Protein AF-A0A0Q5L3S0-F1 (afdb_monomer)

Solvent-accessible surface area (backbone atoms only — not comparable to full-atom values): 7929 Å² total; per-residue (Å²): 132,83,78,78,78,70,74,82,77,76,46,70,64,58,49,39,30,74,75,70,65,52,49,33,70,64,57,78,40,55,62,77,55,35,57,53,50,52,56,48,34,48,53,60,25,64,68,57,76,98,61,56,71,67,28,30,53,23,38,26,47,32,53,51,43,53,53,35,44,54,40,41,52,53,51,28,54,49,27,54,74,74,66,39,61,68,61,22,51,53,37,52,53,50,43,54,54,48,52,54,52,33,54,53,26,28,35,63,34,63,76,41,81,67,88,70,90,71,92,72,75,76,78,69,79,77,78,71,78,77,76,82,76,90,133

Sequence (135 aa):
MPDSENPEVMSTADHLEGSYGLTAEGLALDEAVFTRRVGLWERLAAQRTGVSAEQRTAHTEVLALRAWQAQLMLDADKFRAEGDITVEKDVMARVKQVEAWLKAAEAVAGLIPALTGQVSANPAPEFGTWGLADG

Secondary structure (DSSP, 8-state):
-----------HHHHHHHHH---TGGGT--HHHHHHHHHHHHHHHHT--S--HHHHHHHHHHHHHHHHHHHHHHHHHHHHHHT-HHHHHHHHHHHHHHHHHHHHHHHHTTSS-----------------------

pLDDT: mean 82.26, std 19.9, range [39.81, 96.88]

Structure (mmCIF, N/CA/C/O backbone):
data_AF-A0A0Q5L3S0-F1
#
_entry.id   AF-A0A0Q5L3S0-F1
#
loop_
_atom_site.group_PDB
_atom_site.id
_atom_site.type_symbol
_atom_site.label_atom_id
_atom_site.label_alt_id
_atom_site.label_comp_id
_atom_site.label_asym_id
_atom_site.label_entity_id
_atom_site.label_seq_id
_atom_site.pdbx_PDB_ins_code
_atom_site.Cartn_x
_atom_site.Cartn_y
_atom_site.Cartn_z
_atom_site.occupancy
_atom_site.B_iso_or_equiv
_atom_site.auth_seq_id
_atom_site.auth_comp_id
_atom_site.auth_asym_id
_atom_site.auth_atom_id
_atom_site.pdbx_PDB_model_num
ATOM 1 N N . MET A 1 1 ? -44.787 -2.295 5.025 1.00 43.28 1 MET A N 1
ATOM 2 C CA . MET A 1 1 ? -43.481 -2.440 5.693 1.00 43.28 1 MET A CA 1
ATOM 3 C C . MET A 1 1 ? -42.496 -1.698 4.814 1.00 43.28 1 MET A C 1
ATOM 5 O O . MET A 1 1 ? -42.465 -2.042 3.642 1.00 43.28 1 MET A O 1
ATOM 9 N N . PRO A 1 2 ? -41.823 -0.632 5.267 1.00 43.12 2 PRO A N 1
ATOM 10 C CA . PRO A 1 2 ? -40.719 -0.099 4.487 1.00 43.12 2 PRO 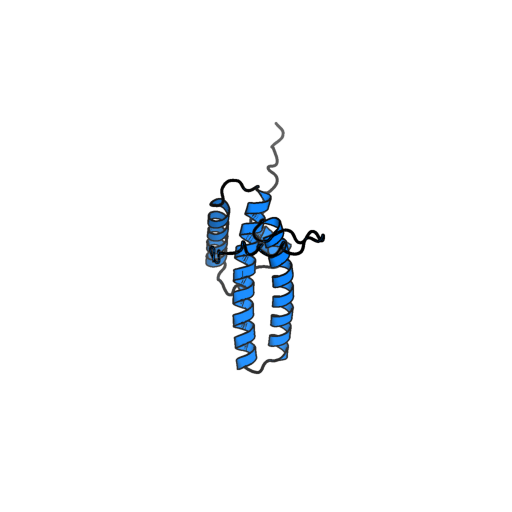A CA 1
ATOM 11 C C . PRO A 1 2 ? -39.570 -1.107 4.583 1.00 43.12 2 PRO A C 1
ATOM 13 O O . PRO A 1 2 ? -39.103 -1.408 5.684 1.00 43.12 2 PRO A O 1
ATOM 16 N N . ASP A 1 3 ? -39.198 -1.680 3.438 1.00 43.44 3 ASP A N 1
ATOM 17 C CA . ASP A 1 3 ? -37.915 -2.347 3.252 1.00 43.44 3 ASP A CA 1
ATOM 18 C C . ASP A 1 3 ? -36.839 -1.404 3.779 1.00 43.44 3 ASP A C 1
ATOM 20 O O . ASP A 1 3 ? -36.708 -0.263 3.337 1.00 43.44 3 ASP A O 1
ATOM 24 N N . SER A 1 4 ? -36.132 -1.850 4.812 1.00 46.84 4 SER A N 1
ATOM 25 C CA . SER A 1 4 ? -34.934 -1.164 5.261 1.00 46.84 4 SER A CA 1
ATOM 26 C C . SER A 1 4 ? -33.901 -1.384 4.165 1.00 46.84 4 SER A C 1
ATOM 28 O O . SER A 1 4 ? -33.272 -2.439 4.128 1.00 46.84 4 SER A O 1
ATOM 30 N N . GLU A 1 5 ? -33.794 -0.427 3.240 1.00 43.09 5 GLU A N 1
ATOM 31 C CA . GLU A 1 5 ? -32.631 -0.265 2.371 1.00 43.09 5 GLU A CA 1
ATOM 32 C C . GLU A 1 5 ? -31.407 -0.252 3.285 1.00 43.09 5 GLU A C 1
ATOM 34 O O . GLU A 1 5 ? -31.098 0.732 3.958 1.00 43.09 5 GLU A O 1
ATOM 39 N N . ASN A 1 6 ? -30.774 -1.415 3.400 1.00 46.81 6 ASN A N 1
ATOM 40 C CA . ASN A 1 6 ? -29.483 -1.552 4.031 1.00 46.81 6 ASN A CA 1
ATOM 41 C C . ASN A 1 6 ? -28.540 -0.721 3.151 1.00 46.81 6 ASN A C 1
ATOM 43 O O . ASN A 1 6 ? -28.420 -1.064 1.972 1.00 46.81 6 ASN A O 1
ATOM 47 N N . PRO A 1 7 ? -27.952 0.388 3.638 1.00 49.44 7 PRO A N 1
ATOM 48 C CA . PRO A 1 7 ? -27.048 1.177 2.814 1.00 49.44 7 PRO A CA 1
ATOM 49 C C . PRO A 1 7 ? -25.965 0.227 2.309 1.00 49.44 7 PRO A C 1
ATOM 51 O O . PRO A 1 7 ? -25.381 -0.492 3.122 1.00 49.44 7 PRO A O 1
ATOM 54 N N . GLU A 1 8 ? -25.772 0.153 0.988 1.00 56.12 8 GLU A N 1
ATOM 55 C CA . GLU A 1 8 ? -24.767 -0.717 0.376 1.00 56.12 8 GLU A CA 1
ATOM 56 C C . GLU A 1 8 ? -23.438 -0.490 1.097 1.00 56.12 8 GLU A C 1
ATOM 58 O O . GLU A 1 8 ? -22.830 0.580 1.019 1.00 56.12 8 GLU A O 1
ATOM 63 N N . VAL A 1 9 ? -23.032 -1.477 1.896 1.00 65.94 9 VAL A N 1
ATOM 64 C CA . VAL A 1 9 ? -21.775 -1.414 2.627 1.00 65.94 9 VAL A CA 1
ATOM 65 C C . VAL A 1 9 ? -20.695 -1.598 1.574 1.00 65.94 9 VAL A C 1
ATOM 67 O O . VAL A 1 9 ? -20.443 -2.721 1.142 1.00 65.94 9 VAL A O 1
ATOM 70 N N . MET A 1 10 ? -20.120 -0.482 1.122 1.00 79.44 10 MET A N 1
ATOM 71 C CA . MET A 1 10 ? -19.010 -0.463 0.173 1.00 79.44 10 MET A CA 1
ATOM 72 C C . MET A 1 10 ? -17.919 -1.422 0.657 1.00 79.44 10 MET A C 1
ATOM 74 O O . MET A 1 10 ? -17.515 -1.366 1.825 1.00 79.44 10 MET A O 1
ATOM 78 N N . SER A 1 11 ? -17.473 -2.333 -0.213 1.00 88.56 11 SER A N 1
ATOM 79 C CA . SER A 1 11 ? -16.450 -3.301 0.176 1.00 88.56 11 SER A CA 1
ATOM 80 C C . SER A 1 11 ? -15.111 -2.595 0.398 1.00 88.56 11 SER A C 1
ATOM 82 O O . SER A 1 11 ? -14.863 -1.510 -0.128 1.00 88.56 11 SER A O 1
ATOM 84 N N . THR A 1 12 ? -14.203 -3.197 1.170 1.00 90.38 12 THR A N 1
ATOM 85 C CA . THR A 1 12 ? -12.863 -2.618 1.346 1.00 90.38 12 THR A CA 1
ATOM 86 C C . THR A 1 12 ? -12.092 -2.547 0.028 1.00 90.38 12 THR A C 1
ATOM 88 O O . THR A 1 12 ? -11.312 -1.620 -0.155 1.00 90.38 12 THR A O 1
ATOM 91 N N . ALA A 1 13 ? -12.327 -3.471 -0.907 1.00 91.06 13 ALA A N 1
ATOM 92 C CA . ALA A 1 13 ? -11.741 -3.390 -2.241 1.00 91.06 13 ALA A CA 1
ATOM 93 C C . ALA A 1 13 ? -12.246 -2.147 -2.994 1.00 91.06 13 ALA A C 1
ATOM 95 O O . ALA A 1 13 ? -11.425 -1.353 -3.447 1.00 91.06 13 ALA A O 1
ATOM 96 N N . ASP A 1 14 ? -13.564 -1.920 -3.013 1.00 91.94 14 ASP A N 1
ATOM 97 C CA . ASP A 1 14 ? -14.168 -0.741 -3.654 1.00 91.94 14 ASP A CA 1
ATOM 98 C C . ASP A 1 14 ? -13.703 0.560 -2.989 1.00 91.94 14 ASP A C 1
ATOM 100 O O . ASP A 1 14 ? -13.462 1.563 -3.654 1.00 91.94 14 ASP A O 1
ATOM 104 N N . HIS A 1 15 ? -13.525 0.546 -1.664 1.00 92.19 15 HIS A N 1
ATOM 105 C CA . HIS A 1 15 ? -12.978 1.680 -0.923 1.00 92.19 15 HIS A CA 1
ATOM 106 C C . HIS A 1 15 ? -11.533 1.994 -1.325 1.00 92.19 15 HIS A C 1
ATOM 108 O O . HIS A 1 15 ? -11.184 3.158 -1.526 1.00 92.19 15 HIS A O 1
ATOM 114 N N . LEU A 1 16 ? -10.685 0.967 -1.440 1.00 93.31 16 LEU A N 1
ATOM 115 C CA . LEU A 1 16 ? -9.283 1.113 -1.837 1.00 93.31 16 LEU A CA 1
ATOM 116 C C . LEU A 1 16 ? -9.156 1.598 -3.287 1.00 93.31 16 LEU A C 1
ATOM 118 O O . LEU A 1 16 ? -8.320 2.460 -3.581 1.00 93.31 16 LEU A O 1
ATOM 122 N N . GLU A 1 17 ? -10.005 1.091 -4.176 1.00 94.00 17 GLU A N 1
ATOM 123 C CA . GLU A 1 17 ? -10.084 1.548 -5.558 1.00 94.00 17 GLU A CA 1
ATOM 124 C C . GLU A 1 17 ? -10.605 2.990 -5.634 1.00 94.00 17 GLU A C 1
ATOM 126 O O . GLU A 1 17 ? -9.955 3.850 -6.224 1.00 94.00 17 GLU A O 1
ATOM 131 N N . GLY A 1 18 ? -11.717 3.303 -4.969 1.00 91.88 18 GLY A N 1
ATOM 132 C CA . GLY A 1 18 ? -12.330 4.631 -4.997 1.00 91.88 18 GLY A CA 1
ATOM 133 C C . GLY A 1 18 ? -11.476 5.722 -4.345 1.00 91.88 18 GLY A C 1
ATOM 134 O O . GLY A 1 18 ? -11.457 6.857 -4.819 1.00 91.88 18 GLY A O 1
ATOM 135 N N . SER A 1 19 ? -10.738 5.390 -3.282 1.00 91.94 19 SER A N 1
ATOM 136 C CA . SER A 1 19 ? -9.933 6.364 -2.529 1.00 91.94 19 SER A CA 1
ATOM 137 C C . SER A 1 19 ? -8.537 6.571 -3.112 1.00 91.94 19 SER A C 1
ATOM 139 O O . SER A 1 19 ? -8.009 7.684 -3.067 1.00 91.94 19 SER A O 1
ATOM 141 N N . TYR A 1 20 ? -7.924 5.514 -3.653 1.00 92.69 20 TYR A N 1
ATOM 142 C CA . TYR A 1 20 ? -6.514 5.542 -4.058 1.00 92.69 20 TYR A CA 1
ATOM 143 C C . TYR A 1 20 ? -6.272 5.113 -5.509 1.00 92.69 20 TYR A C 1
ATOM 145 O O . TYR A 1 20 ? -5.167 5.309 -6.026 1.00 92.69 20 TYR A O 1
ATOM 153 N N . GLY A 1 21 ? -7.272 4.548 -6.185 1.00 91.62 21 GLY A N 1
ATOM 154 C CA . GLY A 1 21 ? -7.109 3.874 -7.473 1.00 91.62 21 GLY A CA 1
ATOM 155 C C . GLY A 1 21 ? -6.312 2.575 -7.353 1.00 91.62 21 GLY A C 1
ATOM 156 O O . GLY A 1 21 ? -5.595 2.223 -8.286 1.00 91.62 21 GLY A O 1
ATOM 157 N N . LEU A 1 22 ? -6.332 1.920 -6.184 1.00 93.31 22 LEU A N 1
ATOM 158 C CA . LEU A 1 22 ? -5.606 0.671 -5.961 1.00 93.31 22 LEU A CA 1
ATOM 159 C C . LEU A 1 22 ? -6.421 -0.513 -6.487 1.00 93.31 22 LEU A C 1
ATOM 161 O O . LEU A 1 22 ? -7.418 -0.894 -5.880 1.00 93.31 22 LEU A O 1
ATOM 165 N N . THR A 1 23 ? -5.948 -1.114 -7.574 1.00 93.81 23 THR A N 1
ATOM 166 C CA . THR A 1 23 ? -6.557 -2.284 -8.221 1.00 93.81 23 THR A CA 1
ATOM 167 C C . THR A 1 23 ? -5.653 -3.514 -8.115 1.00 93.81 23 THR A C 1
ATOM 169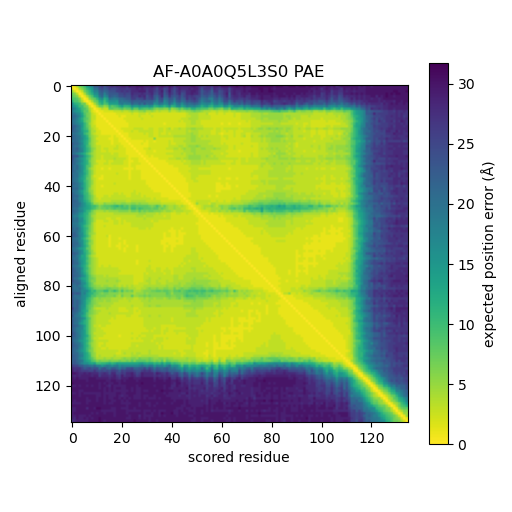 O O . THR A 1 23 ? -4.495 -3.420 -7.688 1.00 93.81 23 THR A O 1
ATOM 172 N N . ALA A 1 24 ? -6.155 -4.676 -8.543 1.00 92.75 24 ALA A N 1
ATOM 173 C CA . ALA A 1 24 ? -5.353 -5.893 -8.659 1.00 92.75 24 ALA A CA 1
ATOM 174 C C . ALA A 1 24 ? -4.132 -5.693 -9.582 1.00 92.75 24 ALA A C 1
ATOM 176 O O . ALA A 1 24 ? -3.011 -6.059 -9.216 1.00 92.75 24 ALA A O 1
ATOM 177 N N . GLU A 1 25 ? -4.325 -5.013 -10.719 1.00 93.06 25 GLU A N 1
ATOM 178 C CA . GLU A 1 25 ? -3.253 -4.661 -11.661 1.00 93.06 25 GLU A CA 1
ATOM 179 C C . GLU A 1 25 ? -2.186 -3.770 -11.019 1.00 93.06 25 GLU A C 1
ATOM 181 O O . GLU A 1 25 ? -0.994 -4.004 -11.209 1.00 93.06 25 GLU A O 1
ATOM 186 N N . GLY A 1 26 ? -2.595 -2.800 -10.193 1.00 89.44 26 GLY A N 1
ATOM 187 C CA . GLY A 1 26 ? -1.671 -1.921 -9.471 1.00 89.44 26 GLY A CA 1
ATOM 188 C C . GLY A 1 26 ? -0.739 -2.655 -8.499 1.00 89.44 26 GLY A C 1
ATOM 189 O O . GLY A 1 26 ? 0.299 -2.114 -8.122 1.00 89.44 26 GLY A O 1
ATOM 190 N N . LEU A 1 27 ? -1.086 -3.886 -8.109 1.00 93.06 27 LEU A N 1
ATOM 191 C CA . LEU A 1 27 ? -0.263 -4.770 -7.279 1.00 93.06 27 LEU A CA 1
ATOM 192 C C . LEU A 1 27 ? 0.386 -5.913 -8.064 1.00 93.06 27 LEU A C 1
ATOM 194 O O . LEU A 1 27 ? 1.012 -6.774 -7.447 1.00 93.06 27 LEU A O 1
ATOM 198 N N . ALA A 1 28 ? 0.232 -5.942 -9.391 1.00 93.25 28 ALA A N 1
ATOM 199 C CA . ALA A 1 28 ? 0.635 -7.062 -10.238 1.00 93.25 28 ALA A CA 1
ATOM 200 C C . ALA A 1 28 ? 0.060 -8.412 -9.750 1.00 93.25 28 ALA A C 1
ATOM 202 O O . ALA A 1 28 ? 0.750 -9.435 -9.726 1.00 93.25 28 ALA A O 1
ATOM 203 N N . LEU A 1 29 ? -1.208 -8.411 -9.324 1.00 93.94 29 LEU A N 1
ATOM 204 C CA . LEU A 1 29 ? -1.933 -9.586 -8.839 1.00 93.94 29 LEU A CA 1
ATOM 205 C C . LEU A 1 29 ? -3.142 -9.889 -9.725 1.00 93.94 29 LEU A C 1
ATOM 207 O O . LEU A 1 29 ? -3.760 -8.990 -10.284 1.00 93.94 29 LEU A O 1
ATOM 211 N N . ASP A 1 30 ? -3.545 -11.158 -9.759 1.00 95.94 30 ASP A N 1
ATOM 212 C CA . ASP A 1 30 ? -4.858 -11.539 -10.284 1.00 95.94 30 ASP A CA 1
ATOM 213 C C . ASP A 1 30 ? -5.975 -11.105 -9.323 1.00 95.94 30 ASP A C 1
ATOM 215 O O . ASP A 1 30 ? -5.794 -11.148 -8.101 1.00 95.94 30 ASP A O 1
ATOM 219 N N . GLU A 1 31 ? -7.173 -10.832 -9.846 1.00 92.62 31 GLU A N 1
ATOM 220 C CA . GLU A 1 31 ? -8.345 -10.417 -9.052 1.00 92.62 31 GLU A CA 1
ATOM 221 C C . GLU A 1 31 ? -8.643 -11.355 -7.872 1.00 92.62 31 GLU A C 1
ATOM 223 O O . GLU A 1 31 ? -8.776 -10.934 -6.724 1.00 92.62 31 GLU A O 1
ATOM 228 N N . ALA A 1 32 ? -8.632 -12.671 -8.103 1.00 93.81 32 ALA A N 1
ATOM 229 C CA . ALA A 1 32 ? -8.868 -13.644 -7.036 1.00 93.81 32 ALA A CA 1
ATOM 230 C C . ALA A 1 32 ? -7.781 -13.615 -5.942 1.00 93.81 32 ALA A C 1
ATOM 232 O O . ALA A 1 32 ? -8.032 -13.961 -4.783 1.00 93.81 32 ALA A O 1
ATOM 233 N N . VAL A 1 33 ? -6.542 -13.255 -6.292 1.00 95.44 33 VAL A N 1
ATOM 234 C CA . VAL A 1 33 ? -5.445 -13.091 -5.328 1.00 95.44 33 VAL A CA 1
ATOM 235 C C . VAL A 1 33 ? -5.582 -11.760 -4.598 1.00 95.44 33 VAL A C 1
ATOM 237 O O . VAL A 1 33 ? -5.402 -11.738 -3.380 1.00 95.44 33 VAL A O 1
ATOM 240 N N . PHE A 1 34 ? -5.963 -10.697 -5.304 1.00 94.25 34 PHE A N 1
ATOM 241 C CA . PHE A 1 34 ? -6.249 -9.388 -4.735 1.00 94.25 34 PHE A CA 1
ATOM 242 C C . PHE A 1 34 ? -7.357 -9.462 -3.679 1.00 94.25 34 PHE A C 1
ATOM 244 O O . PHE A 1 34 ? -7.107 -9.115 -2.526 1.00 94.25 34 PHE A O 1
ATOM 251 N N . THR A 1 35 ? -8.518 -10.049 -3.990 1.00 94.50 35 THR A N 1
ATOM 252 C CA . THR A 1 35 ? -9.614 -10.224 -3.017 1.00 94.50 35 THR A CA 1
ATOM 253 C C . THR A 1 35 ? -9.159 -10.994 -1.775 1.00 94.50 35 THR A C 1
ATOM 255 O O . THR A 1 35 ? -9.442 -10.604 -0.641 1.00 94.50 35 THR A O 1
ATOM 258 N N . ARG A 1 36 ? -8.401 -12.086 -1.959 1.00 93.75 36 ARG A N 1
ATOM 259 C CA . ARG A 1 36 ? -7.843 -12.848 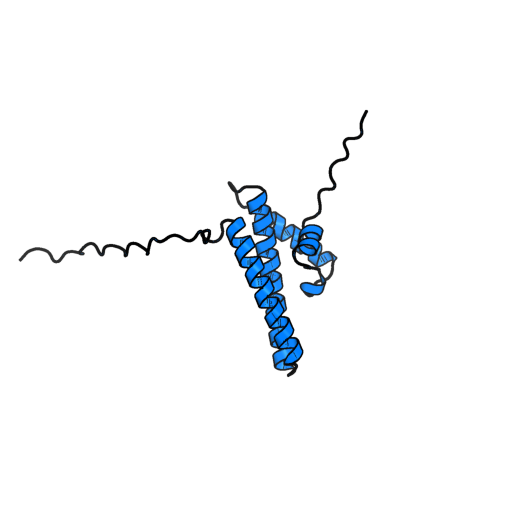-0.828 1.00 93.75 36 ARG A CA 1
ATOM 260 C C . ARG A 1 36 ? -6.879 -12.008 0.002 1.00 93.75 36 ARG A C 1
ATOM 262 O O . ARG A 1 36 ? -6.872 -12.134 1.224 1.00 93.75 36 ARG A O 1
ATOM 269 N N . ARG A 1 37 ? -6.060 -11.177 -0.643 1.00 96.06 37 ARG A N 1
ATOM 270 C CA . ARG A 1 37 ? -5.099 -10.301 0.026 1.00 96.06 37 ARG A CA 1
ATOM 271 C C . ARG A 1 37 ? -5.809 -9.225 0.847 1.00 96.06 37 ARG A C 1
ATOM 273 O O . ARG A 1 37 ? -5.451 -9.060 2.010 1.00 96.06 37 ARG A O 1
ATOM 280 N N . VAL A 1 38 ? -6.841 -8.591 0.292 1.00 94.75 38 VAL A N 1
ATOM 281 C CA . VAL A 1 38 ? -7.695 -7.631 1.010 1.00 94.75 38 VAL A CA 1
ATOM 282 C C . VAL A 1 38 ? -8.302 -8.283 2.253 1.00 94.75 38 VAL A C 1
ATOM 284 O O . VAL A 1 38 ? -8.112 -7.780 3.358 1.00 94.75 38 VAL A O 1
ATOM 287 N N . GLY A 1 39 ? -8.885 -9.478 2.118 1.00 94.06 39 GLY A N 1
ATOM 288 C CA . GLY A 1 39 ? -9.430 -10.212 3.264 1.00 94.06 39 GLY A CA 1
ATOM 289 C C . GLY A 1 39 ? -8.389 -10.583 4.333 1.00 94.06 39 GLY A C 1
ATOM 290 O O . GLY A 1 39 ? -8.720 -10.707 5.513 1.00 94.06 39 GLY A O 1
ATOM 291 N N . LEU A 1 40 ? -7.112 -10.758 3.968 1.00 96.19 40 LEU A N 1
ATOM 292 C CA . LEU A 1 40 ? -6.033 -10.941 4.948 1.00 96.19 40 LEU A CA 1
ATOM 293 C C . LEU A 1 40 ? -5.707 -9.640 5.686 1.00 96.19 40 LEU A C 1
ATOM 295 O O . LEU A 1 40 ? -5.488 -9.679 6.897 1.00 96.19 40 LEU A O 1
ATOM 299 N N . TRP A 1 41 ? -5.684 -8.505 4.989 1.00 95.75 41 TRP A N 1
ATOM 300 C CA . TRP A 1 41 ? -5.448 -7.203 5.611 1.00 95.75 41 TRP A CA 1
ATOM 301 C C . TRP A 1 41 ? -6.566 -6.821 6.576 1.00 95.75 41 TRP A C 1
ATOM 303 O O . TRP A 1 41 ? -6.267 -6.428 7.700 1.00 95.75 41 TRP A O 1
ATOM 313 N N . GLU A 1 42 ? -7.826 -7.040 6.202 1.00 94.56 42 GLU A N 1
ATOM 314 C CA . GLU A 1 42 ? -8.977 -6.843 7.091 1.00 94.56 42 GLU A CA 1
ATOM 315 C C . GLU A 1 42 ? -8.845 -7.679 8.372 1.00 94.56 42 GLU A C 1
ATOM 317 O O . GLU A 1 42 ? -9.024 -7.173 9.481 1.00 94.56 42 GLU A O 1
ATOM 322 N N . ARG A 1 43 ? -8.472 -8.962 8.245 1.00 93.56 43 ARG A N 1
ATOM 323 C CA . ARG A 1 43 ? -8.258 -9.847 9.403 1.00 93.56 43 ARG A CA 1
ATOM 324 C C . ARG A 1 43 ? -7.124 -9.357 10.297 1.00 93.56 43 ARG A C 1
ATOM 326 O O . ARG A 1 43 ? -7.273 -9.383 11.516 1.00 93.56 43 ARG A O 1
ATOM 333 N N . LEU A 1 44 ? -6.009 -8.912 9.719 1.00 93.06 44 LEU A N 1
ATOM 334 C CA . LEU A 1 44 ? -4.887 -8.346 10.476 1.00 93.06 44 LEU A CA 1
ATOM 335 C C . LEU A 1 44 ? -5.285 -7.040 11.174 1.00 93.06 44 LEU A C 1
ATOM 337 O O . LEU A 1 44 ? -4.929 -6.823 12.332 1.00 93.06 44 LEU A O 1
ATOM 341 N N . ALA A 1 45 ? -6.069 -6.191 10.514 1.00 90.81 45 ALA A N 1
ATOM 342 C CA . ALA A 1 45 ? -6.578 -4.969 11.115 1.00 90.81 45 ALA A CA 1
ATOM 343 C C . ALA A 1 45 ? -7.561 -5.251 12.259 1.00 90.81 45 ALA A C 1
ATOM 345 O O . ALA A 1 45 ? -7.490 -4.597 13.303 1.00 90.81 45 ALA A O 1
ATOM 346 N N . ALA A 1 46 ? -8.415 -6.265 12.108 1.00 90.50 46 ALA A N 1
ATOM 347 C CA . ALA A 1 46 ? -9.374 -6.697 13.119 1.00 90.50 46 ALA A CA 1
ATOM 348 C C . ALA A 1 46 ? -8.721 -7.289 14.381 1.00 90.50 46 ALA A C 1
ATOM 350 O O . ALA A 1 46 ? -9.336 -7.256 15.445 1.00 90.50 46 ALA A O 1
ATOM 351 N N . GLN A 1 47 ? -7.482 -7.787 14.294 1.00 92.38 47 GLN A N 1
ATOM 352 C CA . GLN A 1 47 ? -6.738 -8.300 15.454 1.00 92.38 47 GLN A CA 1
ATOM 353 C C . GLN A 1 47 ? -6.331 -7.204 16.451 1.00 92.38 47 GLN A C 1
ATOM 355 O O . GLN A 1 47 ? -6.033 -7.517 17.604 1.00 92.38 47 GLN A O 1
ATOM 360 N N . ARG A 1 48 ? -6.333 -5.920 16.057 1.00 87.25 48 ARG A N 1
ATOM 361 C CA . ARG A 1 48 ? -6.083 -4.819 16.999 1.00 87.25 48 ARG A CA 1
ATOM 362 C C . ARG A 1 48 ? -7.293 -4.639 17.918 1.00 87.25 48 ARG A C 1
ATOM 364 O O . ARG A 1 48 ? -8.385 -4.283 17.479 1.00 87.25 48 ARG A O 1
ATOM 371 N N . THR A 1 49 ? -7.086 -4.859 19.212 1.00 86.56 49 THR A N 1
ATOM 372 C CA . THR A 1 49 ? -8.086 -4.624 20.262 1.00 86.56 49 THR A CA 1
ATOM 373 C C . THR A 1 49 ? -8.024 -3.183 20.769 1.00 86.56 49 THR A C 1
ATOM 375 O O . THR A 1 49 ? -6.945 -2.601 20.831 1.00 86.56 49 THR A O 1
ATOM 378 N N . GLY A 1 50 ? -9.163 -2.618 21.184 1.00 86.38 50 GLY A N 1
ATOM 379 C CA . GLY A 1 50 ? -9.214 -1.284 21.804 1.00 86.38 50 GLY A CA 1
ATOM 380 C C . GLY A 1 50 ? -9.068 -0.102 20.837 1.00 86.38 50 GLY A C 1
ATOM 381 O O . GLY A 1 50 ? -8.842 1.015 21.286 1.00 86.38 50 GLY A O 1
ATOM 382 N N . VAL A 1 51 ? -9.200 -0.340 19.530 1.00 89.81 51 VAL A N 1
ATOM 383 C CA . VAL A 1 51 ? -9.168 0.688 18.476 1.00 89.81 51 VAL A CA 1
ATOM 384 C C . VAL A 1 51 ? -10.560 0.919 17.884 1.00 89.81 51 VAL A C 1
ATOM 386 O O . VAL A 1 51 ? -11.396 0.009 17.863 1.00 89.81 51 VAL A O 1
ATOM 389 N N . SER A 1 52 ? -10.819 2.135 17.401 1.00 91.44 52 SER A N 1
ATOM 390 C CA . SER A 1 52 ? -12.087 2.486 16.754 1.00 91.44 52 SER A CA 1
ATOM 391 C C . SER A 1 52 ? -12.272 1.756 15.412 1.00 91.44 52 SER A C 1
ATOM 393 O O . SER A 1 52 ? -11.339 1.175 14.855 1.00 91.44 52 SER A O 1
ATOM 395 N N . ALA A 1 53 ? -13.497 1.765 14.873 1.00 88.81 53 ALA A N 1
ATOM 396 C CA . ALA A 1 53 ? -13.757 1.237 13.530 1.00 88.81 53 ALA A CA 1
ATOM 397 C C . ALA A 1 53 ? -12.927 1.974 12.465 1.00 88.81 53 ALA A C 1
ATOM 399 O O . ALA A 1 53 ? -12.265 1.327 11.662 1.00 88.81 53 ALA A O 1
ATOM 400 N N . GLU A 1 54 ? -12.873 3.304 12.545 1.00 90.62 54 GLU A N 1
ATOM 401 C CA . GLU A 1 54 ? -12.067 4.161 11.669 1.00 90.62 54 GLU A CA 1
ATOM 402 C C . GLU A 1 54 ? -10.574 3.807 11.723 1.00 90.62 54 GLU A C 1
ATOM 404 O O . GLU A 1 54 ? -9.939 3.621 10.690 1.00 90.62 54 GLU A O 1
ATOM 409 N N . GLN A 1 55 ? -10.021 3.592 12.921 1.00 91.69 55 GLN A N 1
ATOM 410 C CA . GLN A 1 55 ? -8.627 3.172 13.094 1.00 91.69 55 GLN A CA 1
ATOM 411 C C . GLN A 1 55 ? -8.330 1.799 12.477 1.00 91.69 55 GLN A C 1
ATOM 413 O O . GLN A 1 55 ? -7.205 1.551 12.038 1.00 91.69 55 GLN A O 1
ATOM 418 N N . ARG A 1 56 ? -9.312 0.889 12.446 1.00 92.00 56 ARG A N 1
ATOM 419 C CA . ARG A 1 56 ? -9.169 -0.424 11.794 1.00 92.00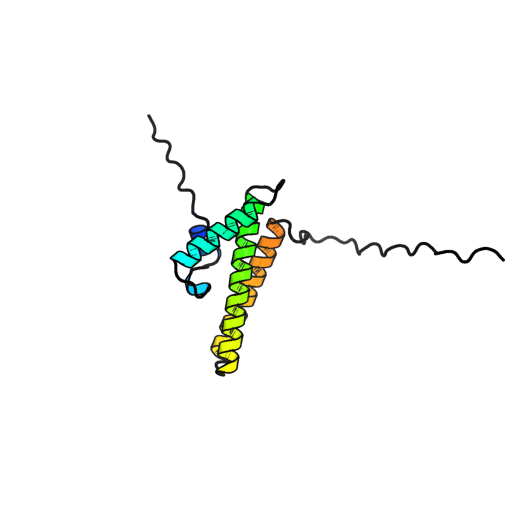 56 ARG A CA 1
ATOM 420 C C . ARG A 1 56 ? -9.237 -0.313 10.277 1.00 92.00 56 ARG A C 1
ATOM 422 O O . ARG A 1 56 ? -8.422 -0.944 9.604 1.00 92.00 56 ARG A O 1
ATOM 429 N N . THR A 1 57 ? -10.140 0.507 9.747 1.00 91.62 57 THR A N 1
ATOM 430 C CA . THR A 1 57 ? -10.183 0.807 8.309 1.00 91.62 57 THR A CA 1
ATOM 431 C C . THR A 1 57 ? -8.862 1.425 7.864 1.00 91.62 57 THR A C 1
ATOM 433 O O . THR A 1 57 ? -8.195 0.861 7.001 1.00 91.62 57 THR A O 1
ATOM 436 N N . ALA A 1 58 ? -8.395 2.465 8.559 1.00 92.81 58 ALA A N 1
ATOM 437 C CA . ALA A 1 58 ? -7.111 3.102 8.278 1.00 92.81 58 ALA A CA 1
ATOM 438 C C . ALA A 1 58 ? -5.931 2.124 8.390 1.00 92.81 58 ALA A C 1
ATOM 440 O O . ALA A 1 58 ? -5.001 2.163 7.594 1.00 92.81 58 ALA A O 1
ATOM 441 N N . HIS A 1 59 ? -5.957 1.179 9.336 1.00 94.88 59 HIS A N 1
ATOM 442 C CA . HIS A 1 59 ? -4.917 0.151 9.402 1.00 94.88 59 HIS A CA 1
ATOM 443 C C . HIS A 1 59 ? -4.941 -0.787 8.183 1.00 94.88 59 HIS A C 1
ATOM 445 O O . HIS A 1 59 ? -3.884 -1.186 7.697 1.00 94.88 59 HIS A O 1
ATOM 451 N N . THR A 1 60 ? -6.123 -1.111 7.662 1.00 94.69 60 THR A N 1
ATOM 452 C CA . THR A 1 60 ? -6.259 -1.896 6.426 1.00 94.69 60 THR A CA 1
ATOM 453 C C . THR A 1 60 ? -5.687 -1.131 5.232 1.00 94.69 60 THR A C 1
ATOM 455 O O . THR A 1 60 ? -4.912 -1.696 4.460 1.00 94.69 60 THR A O 1
ATOM 458 N N . GLU A 1 61 ? -5.975 0.170 5.136 1.00 95.56 61 GLU A N 1
ATOM 459 C CA . GLU A 1 61 ? -5.394 1.068 4.129 1.00 95.56 61 GLU A CA 1
ATOM 460 C C . GLU A 1 61 ? -3.866 1.110 4.228 1.00 95.56 61 GLU A C 1
ATOM 462 O O . GLU A 1 61 ? -3.186 0.972 3.218 1.00 95.56 61 GLU A O 1
ATOM 467 N N . VAL A 1 62 ? -3.302 1.212 5.436 1.00 96.25 62 VAL A N 1
ATOM 468 C CA . VAL A 1 62 ? -1.844 1.183 5.651 1.00 96.25 62 VAL A CA 1
ATOM 469 C C . VAL A 1 62 ? -1.217 -0.094 5.094 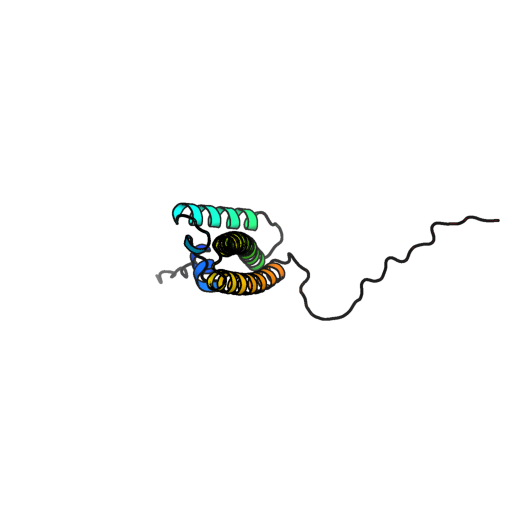1.00 96.25 62 VAL A C 1
ATOM 471 O O . VAL A 1 62 ? -0.182 -0.035 4.429 1.00 96.25 62 VAL A O 1
ATOM 474 N N . LEU A 1 63 ? -1.825 -1.256 5.349 1.00 96.38 63 LEU A N 1
ATOM 475 C CA . LEU A 1 63 ? -1.315 -2.531 4.839 1.00 96.38 63 LEU A CA 1
ATOM 476 C C . LEU A 1 63 ? -1.361 -2.583 3.306 1.00 96.38 63 LEU A C 1
ATOM 478 O O . LEU A 1 63 ? -0.394 -3.025 2.681 1.00 96.38 63 LEU A O 1
ATOM 482 N N . ALA A 1 64 ? -2.450 -2.090 2.714 1.00 96.38 64 ALA A N 1
ATOM 483 C CA . ALA A 1 64 ? -2.632 -2.032 1.270 1.00 96.38 64 ALA A CA 1
ATOM 484 C C . ALA A 1 64 ? -1.647 -1.060 0.597 1.00 96.38 64 ALA A C 1
ATOM 486 O O . ALA A 1 64 ? -0.961 -1.423 -0.359 1.00 96.38 64 ALA A O 1
ATOM 487 N N . LEU A 1 65 ? -1.504 0.151 1.141 1.00 96.25 65 LEU A N 1
ATOM 488 C CA . LEU A 1 65 ? -0.612 1.192 0.627 1.00 96.25 65 LEU A CA 1
ATOM 489 C C . LEU A 1 65 ? 0.862 0.793 0.739 1.00 96.25 65 LEU A C 1
ATOM 491 O O . LEU A 1 65 ? 1.629 1.052 -0.185 1.00 96.25 65 LEU A O 1
ATOM 495 N N . ARG A 1 66 ? 1.269 0.107 1.817 1.00 96.81 66 ARG A N 1
ATOM 496 C CA . ARG A 1 66 ? 2.633 -0.445 1.933 1.00 96.81 66 ARG A CA 1
ATOM 497 C C . ARG A 1 66 ? 2.911 -1.514 0.883 1.00 96.81 66 ARG A C 1
ATOM 499 O O . ARG A 1 66 ? 3.997 -1.531 0.309 1.00 96.81 66 ARG A O 1
ATOM 506 N N . ALA A 1 67 ? 1.944 -2.395 0.625 1.00 95.31 67 ALA A N 1
ATOM 507 C CA . ALA A 1 67 ? 2.080 -3.396 -0.428 1.00 95.31 67 ALA A CA 1
ATOM 508 C C . ALA A 1 67 ? 2.214 -2.733 -1.806 1.00 95.31 67 ALA A C 1
ATOM 510 O O . ALA A 1 67 ? 3.073 -3.125 -2.593 1.00 95.31 67 ALA A O 1
ATOM 511 N N . TRP A 1 68 ? 1.431 -1.684 -2.063 1.00 96.88 68 TRP A N 1
ATOM 512 C CA . TRP A 1 68 ? 1.515 -0.946 -3.318 1.00 96.88 68 TRP A CA 1
ATOM 513 C C . TRP A 1 68 ? 2.827 -0.194 -3.485 1.00 96.88 68 TRP A C 1
ATOM 515 O O . TRP A 1 68 ? 3.455 -0.284 -4.535 1.00 96.88 68 TRP A O 1
ATOM 525 N N . GLN A 1 69 ? 3.285 0.493 -2.440 1.00 95.88 69 GLN A N 1
ATOM 526 C CA . GLN A 1 69 ? 4.578 1.168 -2.454 1.00 95.88 69 GLN A CA 1
ATOM 527 C C . GLN A 1 69 ? 5.708 0.185 -2.784 1.00 95.88 69 GLN A C 1
ATOM 529 O O . GLN A 1 69 ? 6.558 0.493 -3.614 1.00 95.88 69 GLN A O 1
ATOM 534 N N . ALA A 1 70 ? 5.702 -1.005 -2.173 1.00 95.38 70 ALA A N 1
ATOM 535 C CA . ALA A 1 70 ? 6.693 -2.036 -2.462 1.00 95.38 70 ALA A CA 1
ATOM 536 C C . ALA A 1 70 ? 6.645 -2.489 -3.930 1.00 95.38 70 ALA A C 1
ATOM 538 O O . ALA A 1 70 ? 7.698 -2.611 -4.552 1.00 95.38 70 ALA A O 1
ATOM 539 N N . GLN A 1 71 ? 5.448 -2.678 -4.498 1.00 95.75 71 GLN A N 1
ATOM 540 C CA . GLN A 1 71 ? 5.301 -3.031 -5.912 1.00 95.75 71 GLN A CA 1
ATOM 541 C C . GLN A 1 71 ? 5.830 -1.927 -6.838 1.00 95.75 71 GLN A C 1
ATOM 543 O O . GLN A 1 71 ? 6.618 -2.206 -7.735 1.00 95.75 71 GLN A O 1
ATOM 548 N N . LEU A 1 72 ? 5.484 -0.665 -6.572 1.00 95.44 72 LEU A N 1
ATOM 549 C CA . LEU A 1 72 ? 5.976 0.469 -7.358 1.00 95.44 72 LEU A CA 1
ATOM 550 C C . LEU A 1 72 ? 7.504 0.594 -7.302 1.00 95.44 72 LEU A C 1
ATOM 552 O O . LEU A 1 72 ? 8.130 0.934 -8.299 1.00 95.44 72 LEU A O 1
ATOM 556 N N . MET A 1 73 ? 8.129 0.300 -6.159 1.00 96.62 73 MET A N 1
ATOM 557 C CA . MET A 1 73 ? 9.592 0.291 -6.061 1.00 96.62 73 MET A CA 1
ATOM 558 C C . MET A 1 73 ? 10.221 -0.811 -6.926 1.00 96.62 73 MET A C 1
ATOM 560 O O . MET A 1 73 ? 11.238 -0.558 -7.569 1.00 96.62 73 MET A O 1
ATOM 564 N N . LEU A 1 74 ? 9.604 -1.997 -7.000 1.00 95.75 74 LEU A N 1
ATOM 565 C CA . LEU A 1 74 ? 10.050 -3.065 -7.903 1.00 95.75 74 LEU A CA 1
ATOM 566 C C . LEU A 1 74 ? 9.924 -2.648 -9.374 1.00 95.75 74 LEU A C 1
ATOM 568 O O . LEU A 1 74 ? 10.838 -2.895 -10.161 1.00 95.75 74 LEU A O 1
ATOM 572 N N . ASP A 1 75 ? 8.827 -1.982 -9.735 1.00 94.19 75 ASP A N 1
ATOM 573 C CA . ASP A 1 75 ? 8.623 -1.473 -11.092 1.00 94.19 75 ASP A CA 1
ATOM 574 C C . ASP A 1 75 ? 9.651 -0.385 -11.435 1.00 94.19 75 ASP A C 1
ATOM 576 O O . ASP A 1 75 ? 10.248 -0.414 -12.511 1.00 94.19 75 ASP A O 1
ATOM 580 N N . ALA A 1 76 ? 9.932 0.536 -10.508 1.00 94.12 76 ALA A N 1
ATOM 581 C CA . ALA A 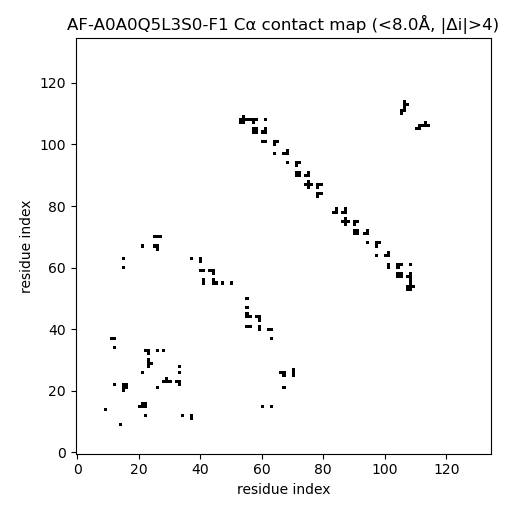1 76 ? 10.958 1.562 -10.687 1.00 94.12 76 ALA A CA 1
ATOM 582 C C . ALA A 1 76 ? 12.348 0.946 -10.903 1.00 94.12 76 ALA A C 1
ATOM 584 O O . ALA A 1 76 ? 13.076 1.363 -11.804 1.00 94.12 76 ALA A O 1
ATOM 585 N N . ASP A 1 77 ? 12.712 -0.066 -10.111 1.00 95.50 77 ASP A N 1
ATOM 586 C CA . ASP A 1 77 ? 13.985 -0.772 -10.260 1.00 95.50 77 ASP A CA 1
ATOM 587 C C . ASP A 1 77 ? 14.075 -1.505 -11.606 1.00 95.50 77 ASP A C 1
ATOM 589 O O . ASP A 1 77 ? 15.126 -1.475 -12.255 1.00 95.50 77 ASP A O 1
ATOM 593 N N . LYS A 1 78 ? 12.968 -2.100 -12.068 1.00 94.88 78 LYS A N 1
ATOM 594 C CA . LYS A 1 78 ? 12.876 -2.725 -13.391 1.00 94.88 78 LYS A CA 1
ATOM 595 C C . LYS A 1 78 ? 13.102 -1.706 -14.511 1.00 94.88 78 LYS A C 1
ATOM 597 O O . LYS A 1 78 ? 13.991 -1.908 -15.335 1.00 94.88 78 LYS A O 1
ATOM 602 N N . PHE A 1 79 ? 12.354 -0.602 -14.534 1.00 93.81 79 PHE A N 1
ATOM 603 C CA . PHE A 1 79 ? 12.491 0.409 -15.590 1.00 93.81 79 PHE A CA 1
ATOM 604 C C . PHE A 1 79 ? 13.858 1.096 -15.565 1.00 93.81 79 PHE A C 1
ATOM 606 O O . PHE A 1 79 ? 14.432 1.370 -16.620 1.00 93.81 79 PHE A O 1
ATOM 613 N N . ARG A 1 80 ? 14.445 1.279 -14.375 1.00 92.62 80 ARG A N 1
ATOM 614 C CA . ARG A 1 80 ? 15.830 1.741 -14.239 1.00 92.62 80 ARG A CA 1
ATOM 615 C C . ARG A 1 80 ? 16.817 0.774 -14.895 1.00 92.62 80 ARG A C 1
ATOM 617 O O . ARG A 1 80 ? 17.729 1.223 -15.586 1.00 92.62 80 ARG A O 1
ATOM 624 N N . ALA A 1 81 ? 16.648 -0.534 -14.695 1.00 95.56 81 ALA A N 1
ATOM 625 C CA . ALA A 1 81 ? 17.504 -1.551 -15.307 1.00 95.56 81 ALA A CA 1
ATOM 626 C C . ALA A 1 81 ? 17.340 -1.625 -16.838 1.00 95.56 81 ALA A C 1
ATOM 628 O O . ALA A 1 81 ? 18.308 -1.901 -17.543 1.00 95.56 81 ALA A O 1
ATOM 629 N N . GLU A 1 82 ? 16.140 -1.345 -17.350 1.00 95.62 82 GLU A N 1
ATOM 630 C CA . GLU A 1 82 ? 15.832 -1.289 -18.787 1.00 95.62 82 GLU A CA 1
ATOM 631 C C . GLU A 1 82 ? 16.275 0.032 -19.451 1.00 95.62 82 GLU A C 1
ATOM 633 O O . GLU A 1 82 ? 16.353 0.115 -20.677 1.00 95.62 82 GLU A O 1
ATOM 638 N N . GLY A 1 83 ? 16.619 1.053 -18.658 1.00 93.62 83 GLY A N 1
ATOM 639 C CA . GLY A 1 83 ? 17.025 2.375 -19.140 1.00 93.62 83 GLY A CA 1
ATOM 640 C C . GLY A 1 83 ? 15.857 3.298 -19.502 1.00 93.62 83 GLY A C 1
ATOM 641 O O . GLY A 1 83 ? 16.077 4.337 -20.130 1.00 93.62 83 GLY A O 1
ATOM 642 N N . ASP A 1 84 ? 14.629 2.959 -19.100 1.00 95.06 84 ASP A N 1
ATOM 643 C CA . ASP A 1 84 ? 13.440 3.779 -19.334 1.00 95.06 84 ASP A CA 1
ATOM 644 C C . ASP A 1 84 ? 13.248 4.819 -18.218 1.00 95.06 84 ASP A C 1
ATOM 646 O O . ASP A 1 84 ? 12.465 4.670 -17.278 1.00 95.06 84 ASP A O 1
ATOM 650 N N . ILE A 1 85 ? 14.014 5.905 -18.328 1.00 93.12 85 ILE A N 1
ATOM 651 C CA . ILE A 1 85 ? 14.077 6.973 -17.319 1.00 93.12 85 ILE A CA 1
ATOM 652 C C . ILE A 1 85 ? 12.747 7.735 -17.199 1.00 93.12 85 ILE A C 1
ATOM 654 O O . ILE A 1 85 ? 12.447 8.292 -16.141 1.00 93.12 85 ILE A O 1
ATOM 658 N N . THR A 1 86 ? 11.959 7.823 -18.274 1.00 94.88 86 THR A N 1
ATOM 659 C CA . THR A 1 86 ? 10.678 8.545 -18.238 1.00 94.88 86 THR A CA 1
ATOM 660 C C . THR A 1 86 ? 9.683 7.778 -17.381 1.00 94.88 86 THR A C 1
ATOM 662 O O . THR A 1 86 ? 9.132 8.346 -16.439 1.00 94.88 86 THR A O 1
ATOM 665 N N . VAL A 1 87 ? 9.537 6.476 -17.637 1.00 93.19 87 VAL A N 1
ATOM 666 C CA . VAL A 1 87 ? 8.624 5.628 -16.869 1.00 93.19 87 VAL A CA 1
ATOM 667 C C . VAL A 1 87 ? 9.104 5.475 -15.426 1.00 93.19 87 VAL A C 1
ATOM 669 O O . VAL A 1 87 ? 8.297 5.591 -14.507 1.00 93.19 87 VAL A O 1
ATOM 672 N N . GLU A 1 88 ? 10.414 5.330 -15.188 1.00 94.25 88 GLU A N 1
ATOM 673 C CA . GLU A 1 88 ? 10.970 5.339 -13.827 1.00 94.25 88 GLU A CA 1
ATOM 674 C C . GLU A 1 88 ? 10.545 6.600 -13.052 1.00 94.25 88 GLU A C 1
ATOM 676 O O . GLU A 1 88 ? 10.094 6.514 -11.908 1.00 94.25 88 GLU A O 1
ATOM 681 N N . LYS A 1 89 ? 10.660 7.786 -13.663 1.00 94.06 89 LYS A N 1
ATOM 682 C CA . LYS A 1 89 ? 10.277 9.049 -13.015 1.00 94.06 89 LYS A CA 1
ATOM 683 C C . LYS A 1 89 ? 8.789 9.114 -12.698 1.00 94.06 89 LYS A C 1
ATOM 685 O O . LYS A 1 89 ? 8.441 9.599 -11.619 1.00 94.06 89 LYS A O 1
ATOM 690 N N . ASP A 1 90 ? 7.939 8.624 -13.593 1.00 95.25 90 ASP A N 1
ATOM 691 C CA . ASP A 1 90 ? 6.492 8.585 -13.382 1.00 95.25 90 ASP A CA 1
ATOM 692 C C . ASP A 1 90 ? 6.127 7.634 -12.234 1.00 95.25 90 ASP A C 1
ATOM 694 O O . ASP A 1 90 ? 5.365 8.003 -11.334 1.00 95.25 90 ASP A O 1
ATOM 698 N N . VAL A 1 91 ? 6.756 6.455 -12.181 1.00 94.56 91 VAL A N 1
ATOM 699 C CA . VAL A 1 91 ? 6.605 5.513 -11.064 1.00 94.56 91 VAL A CA 1
ATOM 700 C C . VAL A 1 91 ? 7.068 6.155 -9.754 1.00 94.56 91 VAL A C 1
ATOM 702 O O . VAL A 1 91 ? 6.342 6.127 -8.761 1.00 94.56 91 VAL A O 1
ATOM 705 N N . MET A 1 92 ? 8.223 6.825 -9.738 1.00 96.31 92 MET A N 1
ATOM 706 C CA . MET A 1 92 ? 8.720 7.516 -8.542 1.00 96.31 92 MET A CA 1
ATOM 707 C C . MET A 1 92 ? 7.828 8.691 -8.112 1.00 96.31 92 MET A C 1
ATOM 709 O O . MET A 1 92 ? 7.711 8.977 -6.917 1.00 96.31 92 MET A O 1
ATOM 713 N N . ALA A 1 93 ? 7.175 9.381 -9.050 1.00 95.62 93 ALA A N 1
ATOM 714 C CA . ALA A 1 93 ? 6.172 10.391 -8.726 1.00 95.62 93 ALA A CA 1
ATOM 715 C C . ALA A 1 93 ? 4.948 9.752 -8.051 1.00 95.62 93 ALA A C 1
ATOM 717 O O . ALA A 1 93 ? 4.457 10.273 -7.045 1.00 95.62 93 ALA A O 1
ATOM 718 N N . ARG A 1 94 ? 4.511 8.584 -8.537 1.00 94.81 94 ARG A N 1
ATOM 719 C CA . ARG A 1 94 ? 3.431 7.810 -7.918 1.00 94.81 94 ARG A CA 1
ATOM 720 C C . ARG A 1 94 ? 3.807 7.303 -6.525 1.00 94.81 94 ARG A C 1
ATOM 722 O O . ARG A 1 94 ? 2.988 7.416 -5.617 1.00 94.81 94 ARG A O 1
ATOM 729 N N . VAL A 1 95 ? 5.044 6.843 -6.316 1.00 95.31 95 VAL A N 1
ATOM 730 C CA . VAL A 1 95 ? 5.559 6.453 -4.988 1.00 95.31 95 VAL A CA 1
ATOM 731 C C . VAL A 1 95 ? 5.410 7.599 -3.988 1.00 95.31 95 VAL A C 1
ATOM 733 O O . VAL A 1 95 ? 4.868 7.392 -2.906 1.00 95.31 95 VAL A O 1
ATOM 736 N N . LYS A 1 96 ? 5.799 8.827 -4.354 1.00 95.50 96 LYS A N 1
ATOM 737 C CA . LYS A 1 96 ? 5.651 10.003 -3.472 1.00 95.50 96 LYS A CA 1
ATOM 738 C C . LYS A 1 96 ? 4.195 10.294 -3.107 1.00 95.50 96 LYS A C 1
ATOM 740 O O . LYS A 1 96 ? 3.911 10.720 -1.988 1.00 95.50 96 LYS A O 1
ATOM 745 N N . GLN A 1 97 ? 3.273 10.082 -4.042 1.00 95.38 97 GLN A N 1
ATOM 746 C CA . GLN A 1 97 ? 1.845 10.232 -3.774 1.00 95.38 97 GLN A CA 1
ATOM 747 C C . GLN A 1 97 ? 1.352 9.165 -2.788 1.00 95.38 97 GLN A C 1
ATOM 749 O O . GLN A 1 97 ? 0.692 9.502 -1.805 1.00 95.38 97 GLN A O 1
ATOM 754 N N . VAL A 1 98 ? 1.730 7.901 -3.004 1.00 94.56 98 VAL A N 1
ATOM 755 C CA . VAL A 1 98 ? 1.403 6.789 -2.099 1.00 94.56 98 VAL A CA 1
ATOM 756 C C . VAL A 1 98 ? 2.002 7.011 -0.708 1.00 94.56 98 VAL A C 1
ATOM 758 O O . VAL A 1 98 ? 1.323 6.770 0.283 1.00 94.56 98 VAL A O 1
ATOM 761 N N . GLU A 1 99 ? 3.218 7.550 -0.600 1.00 95.38 99 GLU A N 1
ATOM 762 C CA . GLU A 1 99 ? 3.833 7.916 0.683 1.00 95.38 99 GLU A CA 1
ATOM 763 C C . GLU A 1 99 ? 3.032 8.969 1.456 1.00 95.38 99 GLU A C 1
ATOM 765 O O . GLU A 1 99 ? 2.930 8.894 2.682 1.00 95.38 99 GLU A O 1
ATOM 770 N N . ALA A 1 100 ? 2.470 9.962 0.764 1.00 94.69 100 ALA A N 1
ATOM 771 C CA . ALA A 1 100 ? 1.636 10.977 1.400 1.00 94.69 100 ALA A CA 1
ATOM 772 C C . ALA A 1 100 ? 0.340 10.365 1.953 1.00 94.69 100 ALA A C 1
ATOM 774 O O . ALA A 1 100 ? -0.036 10.644 3.093 1.00 94.69 100 ALA A O 1
ATOM 775 N N . TRP A 1 101 ? -0.305 9.488 1.179 1.00 95.56 101 TRP A N 1
ATOM 776 C CA . TRP A 1 101 ? -1.486 8.747 1.625 1.00 95.56 101 TRP A CA 1
ATOM 777 C C . TRP A 1 101 ? -1.175 7.800 2.778 1.00 95.56 101 TRP A C 1
ATOM 779 O O . TRP A 1 101 ? -1.920 7.766 3.754 1.00 95.56 101 TRP A O 1
ATOM 789 N N . LEU A 1 102 ? -0.045 7.094 2.708 1.00 94.50 102 LEU A N 1
ATOM 790 C CA . LEU A 1 102 ? 0.404 6.187 3.755 1.00 94.50 102 LEU A CA 1
ATOM 791 C C . LEU A 1 102 ? 0.587 6.938 5.075 1.00 94.50 102 LEU A C 1
ATOM 793 O O . LEU A 1 102 ? 0.040 6.519 6.086 1.00 94.50 102 LEU A O 1
ATOM 797 N N . LYS A 1 103 ? 1.270 8.088 5.066 1.00 93.38 103 LYS A N 1
ATOM 798 C CA . LYS A 1 103 ? 1.444 8.915 6.272 1.00 93.38 103 LYS A CA 1
ATOM 799 C C . LYS A 1 103 ? 0.111 9.371 6.866 1.00 93.38 103 LYS A C 1
ATOM 801 O O . LYS A 1 103 ? -0.042 9.371 8.085 1.00 93.38 103 LYS A O 1
ATOM 806 N N . ALA A 1 104 ? -0.849 9.759 6.026 1.00 92.12 104 ALA A N 1
ATOM 807 C CA . ALA A 1 104 ? -2.179 10.145 6.490 1.00 92.12 104 ALA A CA 1
ATOM 808 C C . ALA A 1 104 ? -2.912 8.957 7.139 1.00 92.12 104 ALA A C 1
ATOM 810 O O . ALA A 1 104 ? -3.407 9.080 8.259 1.00 92.12 104 ALA A O 1
ATOM 811 N N . ALA A 1 105 ? -2.909 7.795 6.482 1.00 91.69 105 ALA A N 1
ATOM 812 C CA . ALA A 1 105 ? -3.542 6.582 6.991 1.00 91.69 105 ALA A CA 1
ATOM 813 C C . ALA A 1 105 ? -2.871 6.078 8.281 1.00 91.69 105 ALA A C 1
ATOM 815 O O . ALA A 1 105 ? -3.551 5.698 9.230 1.00 91.69 105 ALA A O 1
ATOM 816 N N . GLU A 1 106 ? -1.540 6.131 8.377 1.00 93.38 106 GLU A N 1
ATOM 817 C CA . GLU A 1 106 ? -0.804 5.743 9.584 1.00 93.38 106 GLU A CA 1
ATOM 818 C C . GLU A 1 106 ? -1.097 6.676 10.773 1.00 93.38 106 GLU A C 1
ATOM 820 O O . GLU A 1 106 ? -1.178 6.205 11.912 1.00 93.38 106 GLU A O 1
ATOM 825 N N . ALA A 1 107 ? -1.302 7.975 10.525 1.00 91.44 107 ALA A N 1
ATOM 826 C CA . ALA A 1 107 ? -1.720 8.928 11.552 1.00 91.44 107 ALA A CA 1
ATOM 827 C C . ALA A 1 107 ? -3.140 8.625 12.058 1.00 91.44 107 ALA A C 1
ATOM 829 O O . ALA A 1 107 ? -3.352 8.551 13.269 1.00 91.44 107 ALA A O 1
ATOM 830 N N . VAL A 1 108 ? -4.094 8.373 11.152 1.00 92.06 108 VAL A N 1
ATOM 831 C CA . VAL A 1 108 ? -5.473 7.995 11.516 1.00 92.06 108 VAL A CA 1
ATOM 832 C C . VAL A 1 108 ? -5.499 6.651 12.244 1.00 92.06 108 VAL A C 1
ATOM 834 O O . VAL A 1 108 ? -6.155 6.517 13.273 1.00 92.06 108 VAL A O 1
ATOM 837 N N . ALA A 1 109 ? -4.720 5.668 11.786 1.00 90.19 109 ALA A N 1
ATOM 838 C CA . ALA A 1 109 ? -4.589 4.355 12.416 1.00 90.19 109 ALA A CA 1
ATOM 839 C C . ALA A 1 109 ? -3.886 4.393 13.791 1.00 90.19 109 ALA A C 1
ATOM 841 O O . ALA A 1 109 ? -3.796 3.355 14.463 1.00 90.19 109 ALA A O 1
ATOM 842 N N . GLY A 1 110 ? -3.361 5.553 14.206 1.00 87.12 110 GLY A N 1
ATOM 843 C CA . GLY A 1 110 ? -2.615 5.727 15.451 1.00 87.12 110 GLY A CA 1
ATOM 844 C C . GLY A 1 110 ? -1.315 4.920 15.487 1.00 87.12 110 GLY A C 1
ATOM 845 O O . G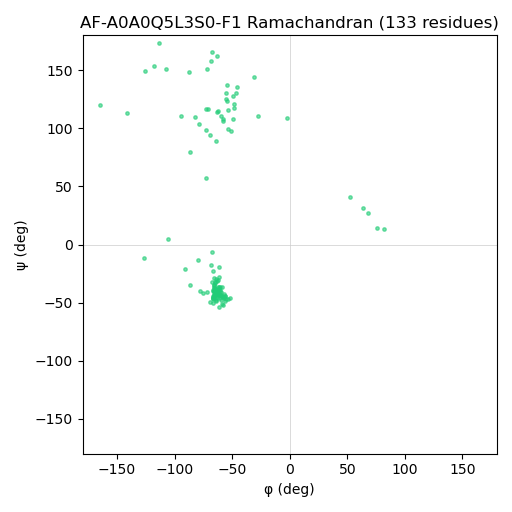LY A 1 110 ? -0.938 4.421 16.544 1.00 87.12 110 GLY A O 1
ATOM 846 N N . LEU A 1 111 ? -0.679 4.714 14.329 1.00 84.44 111 LEU A N 1
ATOM 847 C CA . LEU A 1 111 ? 0.601 4.003 14.195 1.00 84.44 111 LEU A CA 1
ATOM 848 C C . LEU A 1 111 ? 1.804 4.947 14.283 1.00 84.44 111 LEU A C 1
ATOM 850 O O . LEU A 1 111 ? 2.908 4.513 14.603 1.00 84.44 111 LEU A O 1
ATOM 854 N N . ILE A 1 112 ? 1.578 6.235 14.039 1.00 79.56 112 ILE A N 1
ATOM 855 C CA . ILE A 1 112 ? 2.526 7.319 14.292 1.00 79.56 112 ILE A CA 1
ATOM 856 C C . ILE A 1 112 ? 1.857 8.371 15.174 1.00 79.56 112 ILE A C 1
ATOM 858 O O . ILE A 1 112 ? 0.640 8.557 15.087 1.00 79.56 112 ILE A O 1
ATOM 862 N N . PRO A 1 113 ? 2.630 9.071 16.024 1.00 56.09 113 PRO A N 1
ATOM 863 C CA . PRO A 1 113 ? 2.116 10.214 16.761 1.00 56.09 113 PRO A CA 1
ATOM 864 C C . PRO A 1 113 ? 1.529 11.218 15.768 1.00 56.09 113 PRO A C 1
ATOM 866 O O . PRO A 1 113 ? 2.183 11.554 14.777 1.00 56.09 113 PRO A O 1
ATOM 869 N N . ALA A 1 114 ? 0.303 11.683 16.017 1.00 51.66 114 ALA A N 1
ATOM 870 C CA . ALA A 1 114 ? -0.303 12.715 15.191 1.00 51.66 114 ALA A CA 1
ATOM 871 C C . ALA A 1 114 ? 0.654 13.914 15.134 1.00 51.66 114 ALA A C 1
ATOM 873 O O . ALA A 1 114 ? 1.039 14.460 16.169 1.00 51.66 114 ALA A O 1
ATOM 874 N N . LEU A 1 115 ? 1.050 14.323 13.927 1.00 51.44 115 LEU A N 1
ATOM 875 C CA . LEU A 1 115 ? 1.809 15.553 13.692 1.00 51.44 115 LEU A CA 1
ATOM 876 C C . LEU A 1 115 ? 0.883 16.767 13.883 1.00 51.44 115 LEU A C 1
ATOM 878 O O . LEU A 1 115 ? 0.683 17.576 12.983 1.00 51.44 115 LEU A O 1
ATOM 882 N N . THR A 1 116 ? 0.278 16.897 15.061 1.00 44.91 116 THR A N 1
ATOM 883 C CA . THR A 1 116 ? -0.327 18.146 15.511 1.00 44.91 116 THR A CA 1
ATOM 884 C C . THR A 1 116 ? 0.817 19.016 16.005 1.00 44.91 116 THR A C 1
ATOM 886 O O . THR A 1 116 ? 1.403 18.747 17.052 1.00 44.91 116 THR A O 1
ATOM 889 N N . GLY A 1 117 ? 1.208 20.009 15.210 1.00 48.12 117 GLY A N 1
ATOM 890 C CA . GLY A 1 117 ? 2.320 20.887 15.548 1.00 48.12 117 GLY A CA 1
ATOM 891 C C . GLY A 1 117 ? 2.113 21.609 16.881 1.00 48.12 117 GLY A C 1
ATOM 892 O O . GLY A 1 117 ? 1.354 22.565 16.939 1.00 48.12 117 GLY A O 1
ATOM 893 N N . GLN A 1 118 ? 2.842 21.195 17.922 1.00 41.38 118 GLN A N 1
ATOM 894 C CA . GLN A 1 118 ? 3.369 22.074 18.967 1.00 41.38 118 GLN A CA 1
ATOM 895 C C . GLN A 1 118 ? 4.460 21.366 19.785 1.00 41.38 118 GLN A C 1
ATOM 897 O O . GLN A 1 118 ? 4.244 20.329 20.399 1.00 41.38 118 GLN A O 1
ATOM 902 N N . VAL A 1 119 ? 5.645 21.973 19.745 1.00 49.81 119 VAL A N 1
ATOM 903 C CA . VAL A 1 119 ? 6.732 21.978 20.733 1.00 49.81 119 VAL A CA 1
ATOM 904 C C . VAL A 1 119 ? 6.453 21.209 22.037 1.00 49.81 119 VAL A C 1
ATOM 906 O O . VAL A 1 119 ? 5.798 21.705 22.945 1.00 49.81 119 VAL A O 1
ATOM 909 N N . SER A 1 120 ? 7.121 20.074 22.194 1.00 39.81 120 SER A N 1
ATOM 910 C CA . SER A 1 120 ? 8.099 19.937 23.269 1.00 39.81 120 SER A CA 1
ATOM 911 C C . SER A 1 120 ? 9.244 19.135 22.685 1.00 39.81 120 SER A C 1
ATOM 913 O O . SER A 1 120 ? 9.072 17.982 22.286 1.00 39.81 120 SER A O 1
ATOM 915 N N . ALA A 1 121 ? 10.399 19.784 22.547 1.00 42.25 121 ALA A N 1
ATOM 916 C CA . ALA A 1 121 ? 11.644 19.060 22.404 1.00 42.25 121 ALA A CA 1
ATOM 917 C C . ALA A 1 121 ? 11.647 17.971 23.477 1.00 42.25 121 ALA A C 1
ATOM 919 O O . ALA A 1 121 ? 11.326 18.253 24.630 1.00 42.25 121 ALA A O 1
ATOM 920 N N . ASN A 1 122 ? 11.948 16.744 23.065 1.00 43.56 122 ASN A N 1
ATOM 921 C CA . ASN A 1 122 ? 12.344 15.656 23.943 1.00 43.56 122 ASN A CA 1
ATOM 922 C C . ASN A 1 122 ? 13.015 16.247 25.199 1.00 43.56 122 ASN A C 1
ATOM 924 O O . ASN A 1 122 ? 14.082 16.851 25.032 1.00 43.56 122 ASN A O 1
ATOM 928 N N . PRO A 1 123 ? 12.418 16.196 26.409 1.00 46.66 123 PRO A N 1
ATOM 929 C CA . PRO A 1 123 ? 13.199 16.507 27.587 1.00 46.66 123 PRO A CA 1
ATOM 930 C C . PRO A 1 123 ? 14.312 15.471 27.559 1.00 46.66 123 PRO A C 1
ATOM 932 O O . PRO A 1 123 ? 14.055 14.267 27.621 1.00 46.66 123 PRO A O 1
ATOM 935 N N . ALA A 1 124 ? 15.532 15.944 27.298 1.00 44.78 124 ALA A N 1
ATOM 936 C CA . ALA A 1 124 ? 16.711 15.105 27.322 1.00 44.78 124 ALA A C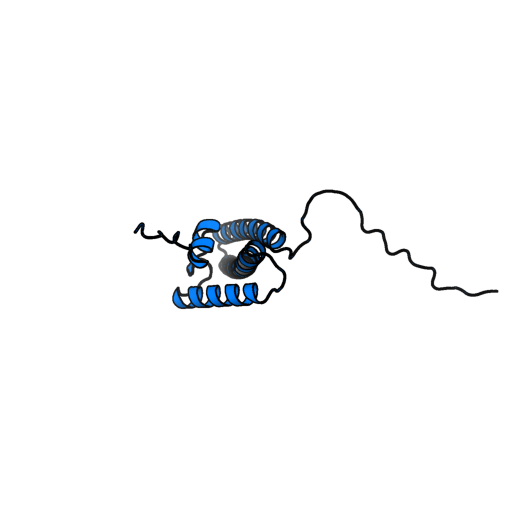A 1
ATOM 937 C C . ALA A 1 124 ? 16.63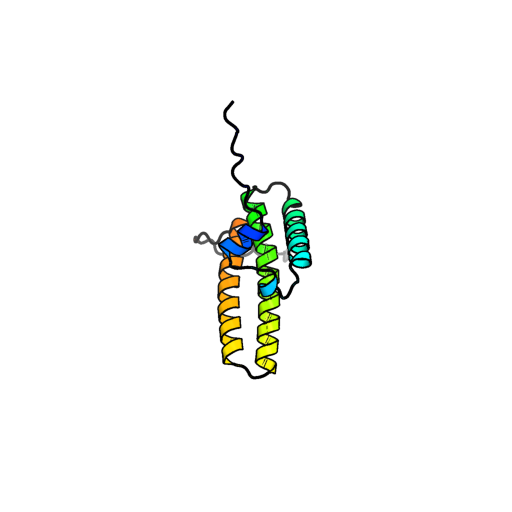0 14.261 28.599 1.00 44.78 124 ALA A C 1
ATOM 939 O O . ALA A 1 124 ? 16.256 14.815 29.638 1.00 44.78 124 ALA A O 1
ATOM 940 N N . PRO A 1 125 ? 16.915 12.949 28.545 1.00 49.78 125 PRO A N 1
ATOM 941 C CA . PRO A 1 125 ? 17.007 12.181 29.770 1.00 49.78 125 PRO A CA 1
ATOM 942 C C . PRO A 1 125 ? 18.011 12.911 30.655 1.00 49.78 125 PRO A C 1
ATOM 944 O O . PRO A 1 125 ? 19.169 13.091 30.272 1.00 49.78 125 PRO A O 1
ATOM 947 N N . GLU A 1 126 ? 17.538 13.412 31.794 1.00 54.25 126 GLU A N 1
ATOM 948 C CA . GLU A 1 126 ? 18.416 13.929 32.823 1.00 54.25 126 GLU A CA 1
ATOM 949 C C . GLU A 1 126 ? 19.329 12.759 33.171 1.00 54.25 126 GLU A C 1
ATOM 951 O O . GLU A 1 126 ? 18.882 11.740 33.705 1.00 54.25 126 GLU A O 1
ATOM 956 N N . PHE A 1 127 ? 20.596 12.849 32.762 1.00 46.38 127 PHE A N 1
ATOM 957 C CA . PHE A 1 127 ? 21.618 11.933 33.224 1.00 46.38 127 PHE A CA 1
ATOM 958 C C . PHE A 1 127 ? 21.741 12.179 34.722 1.00 46.38 127 PHE A C 1
ATOM 960 O O . PHE A 1 127 ? 22.506 13.033 35.166 1.00 46.38 127 PHE A O 1
ATOM 967 N N . GLY A 1 128 ? 20.937 11.446 35.494 1.00 41.34 128 GLY A N 1
ATOM 968 C CA . GLY A 1 128 ? 21.161 11.251 36.910 1.00 41.34 128 GLY A CA 1
ATOM 969 C C . GLY A 1 128 ? 22.620 10.857 37.060 1.00 41.34 128 GLY A C 1
ATOM 970 O O . GLY A 1 128 ? 23.085 9.906 36.426 1.00 41.34 128 GLY A O 1
ATOM 971 N N . THR A 1 129 ? 23.350 11.665 37.816 1.00 52.12 129 THR A N 1
ATOM 972 C CA . THR A 1 129 ? 24.740 11.443 38.170 1.00 52.12 129 THR A CA 1
ATOM 973 C C . THR A 1 129 ? 24.863 10.050 38.777 1.00 52.12 129 THR A C 1
ATOM 975 O O . THR A 1 129 ? 24.555 9.824 39.945 1.00 52.12 129 THR A O 1
ATOM 978 N N . TRP A 1 130 ? 25.297 9.084 37.966 1.00 48.38 130 TRP A N 1
ATOM 979 C CA . TRP A 1 130 ? 25.823 7.833 38.485 1.00 48.38 130 TRP A CA 1
ATOM 980 C C . TRP A 1 130 ? 27.056 8.198 39.300 1.00 48.38 130 TRP A C 1
ATOM 982 O O . TRP A 1 130 ? 28.000 8.794 38.783 1.00 48.38 130 TRP A O 1
ATOM 992 N N . GLY A 1 131 ? 26.954 7.952 40.602 1.00 44.09 131 GLY A N 1
ATOM 993 C CA . GLY A 1 131 ? 27.820 8.535 41.609 1.00 44.09 131 GLY A CA 1
ATOM 994 C C . GLY A 1 131 ? 29.305 8.313 41.353 1.00 44.09 131 GLY A C 1
ATOM 995 O O . GLY A 1 131 ? 29.754 7.204 41.071 1.00 44.09 131 GLY A O 1
ATOM 996 N N . LEU A 1 132 ? 30.074 9.374 41.569 1.00 44.12 132 LEU A N 1
ATOM 997 C CA . LEU A 1 132 ? 31.351 9.231 42.245 1.00 44.12 132 LEU A CA 1
ATOM 998 C C . LEU A 1 132 ? 31.076 9.513 43.718 1.00 44.12 132 LEU A C 1
ATOM 1000 O O . LEU A 1 132 ? 30.680 10.614 44.094 1.00 44.12 132 LEU A O 1
ATOM 1004 N N . ALA A 1 133 ? 31.171 8.440 44.493 1.00 44.91 133 ALA A N 1
ATOM 1005 C CA . ALA A 1 133 ? 31.103 8.438 45.937 1.00 44.91 133 ALA A CA 1
ATOM 1006 C C . ALA A 1 133 ? 32.259 9.241 46.559 1.00 44.91 133 ALA A C 1
ATOM 1008 O O . ALA A 1 133 ? 33.270 9.505 45.909 1.00 44.91 133 ALA A O 1
ATOM 1009 N N . ASP A 1 134 ? 32.042 9.575 47.827 1.00 46.00 134 ASP A N 1
ATOM 1010 C CA . ASP A 1 134 ? 32.893 10.270 48.791 1.00 46.00 134 ASP A CA 1
ATOM 1011 C C . ASP A 1 134 ? 34.416 10.085 48.676 1.00 46.00 134 ASP A C 1
ATOM 1013 O O . ASP A 1 134 ? 34.933 8.984 48.459 1.00 46.00 134 ASP A O 1
ATOM 1017 N N . GLY A 1 135 ? 35.106 11.190 48.981 1.00 40.84 135 GLY A N 1
ATOM 1018 C CA . GLY A 1 135 ? 36.518 11.300 49.344 1.00 40.84 135 GLY A CA 1
ATOM 1019 C C . GLY A 1 135 ? 36.818 12.693 49.882 1.00 40.84 135 GLY A C 1
ATOM 1020 O O . GLY A 1 135 ? 36.834 13.628 49.053 1.00 40.84 135 GLY A O 1
#

Nearest PDB structures (foldseek):
  8xyv-assembly1_A  TM=6.753E-01  e=7.243E-01  synthetic construct
  3e2c-assembly1_B  TM=8.416E-01  e=4.179E+00  Escherichia coli K-12

Mean predicted aligned error: 11.14 Å

Foldseek 3Di:
DPDPPPPPPQDLQNVLCVVQVDDCVLLVHDRVVVVVVLVVLLVVLVPDPPDDPQLSSLSSLLSSLVSSLVSLVVVLVVCVVVVVVVVNVVSVVSSVVSVVSNVVSCCSNVVDPNPPDDDDDDPPPPPPPPDPDDD

Radius of gyration: 21.93 Å; Cα contacts (8 Å, |Δi|>4): 100; chains: 1; bounding box: 80×36×69 Å